Protein AF-A0A016T3B8-F1 (afdb_monomer_lite)

Sequence (182 aa):
MMNGRAVRSVLIRNNRAENGSVEHVPRSIQFDESSEEYRCLCNCFHVKTGAYLIGAVHVLMILFFLIYSLLVYFQHDGRLQDARGVKENYVFASFLAEMIGLGFGSFAVFLLFIGLSRNQALLLIPHIVVQVVAAICFVLVLVSGMVAIATDSAVFYRLINAAPFMEHPSHSTVALDTGLNL

Structure (mmCIF, N/CA/C/O backbone):
data_AF-A0A016T3B8-F1
#
_entry.id   AF-A0A016T3B8-F1
#
loop_
_atom_site.group_PDB
_atom_site.id
_atom_site.type_symbol
_atom_site.label_atom_id
_atom_site.label_alt_id
_atom_site.label_comp_id
_atom_site.label_asym_id
_atom_site.label_entity_id
_atom_site.label_seq_id
_atom_site.pdbx_PDB_ins_code
_atom_site.Cartn_x
_atom_site.Cartn_y
_atom_site.Cartn_z
_atom_site.occupancy
_atom_site.B_iso_or_equiv
_atom_site.auth_seq_id
_atom_site.auth_comp_id
_atom_site.auth_asym_id
_atom_site.auth_atom_id
_atom_site.pdbx_PDB_model_num
ATOM 1 N N . MET A 1 1 ? -24.832 26.324 29.816 1.00 30.56 1 MET A N 1
ATOM 2 C CA . MET A 1 1 ? -25.106 24.916 30.185 1.00 30.56 1 MET A CA 1
ATOM 3 C C . MET A 1 1 ? -25.452 24.153 28.912 1.00 30.56 1 MET A C 1
ATOM 5 O O . MET A 1 1 ? -26.547 24.324 28.398 1.00 30.56 1 MET A O 1
ATOM 9 N N . MET A 1 2 ? -24.504 23.406 28.338 1.00 32.59 2 MET A 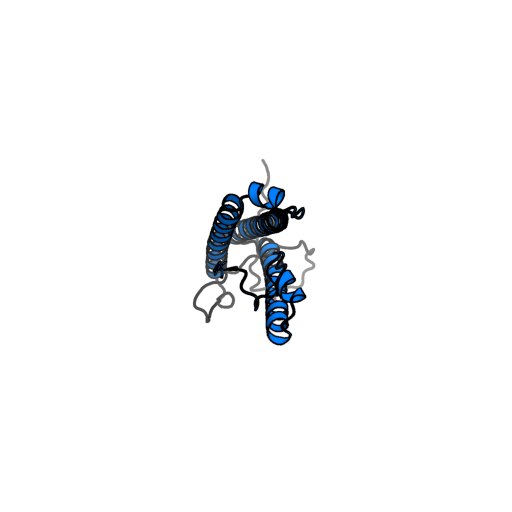N 1
ATOM 10 C CA . MET A 1 2 ? -24.762 22.571 27.155 1.00 32.59 2 MET A CA 1
ATOM 11 C C . MET A 1 2 ? -25.247 21.205 27.634 1.00 32.59 2 MET A C 1
ATOM 13 O O . MET A 1 2 ? -24.525 20.478 28.312 1.00 32.59 2 MET A O 1
ATOM 17 N N . ASN A 1 3 ? -26.508 20.910 27.335 1.00 39.44 3 ASN A N 1
ATOM 18 C CA . ASN A 1 3 ? -27.195 19.700 27.749 1.00 39.44 3 ASN A CA 1
ATOM 19 C C . ASN A 1 3 ? -26.699 18.536 26.875 1.00 39.44 3 ASN A C 1
ATOM 21 O O . ASN A 1 3 ? -27.157 18.343 25.748 1.00 39.44 3 ASN A O 1
ATOM 25 N N . GLY A 1 4 ? -25.693 17.811 27.366 1.00 42.41 4 GLY A N 1
ATOM 26 C CA . GLY A 1 4 ? -25.123 16.642 26.706 1.00 42.41 4 GLY A CA 1
ATOM 27 C C . GLY A 1 4 ? -26.127 15.494 26.678 1.00 42.41 4 GLY A C 1
ATOM 28 O O . GLY A 1 4 ? -26.189 14.692 27.606 1.00 42.41 4 GLY A O 1
ATOM 29 N N . ARG A 1 5 ? -26.906 15.390 25.597 1.00 42.31 5 ARG A N 1
ATOM 30 C CA . ARG A 1 5 ? -27.627 14.156 25.269 1.00 42.31 5 ARG A CA 1
ATOM 31 C C . ARG A 1 5 ? -26.594 13.083 24.933 1.00 42.31 5 ARG A C 1
ATOM 33 O O . ARG A 1 5 ? -26.121 12.989 23.805 1.00 42.31 5 ARG A O 1
ATOM 40 N N . ALA A 1 6 ? -26.236 12.287 25.936 1.00 43.00 6 ALA A N 1
ATOM 41 C CA . ALA A 1 6 ? -25.509 11.045 25.752 1.00 43.00 6 ALA A CA 1
ATOM 42 C C . ALA A 1 6 ? -26.367 10.112 24.886 1.00 43.00 6 ALA A C 1
ATOM 44 O O . ALA A 1 6 ? -27.370 9.559 25.341 1.00 43.00 6 ALA A O 1
ATOM 45 N N . VAL A 1 7 ? -25.999 9.974 23.615 1.00 47.59 7 VAL A N 1
ATOM 46 C CA . VAL A 1 7 ? -26.574 8.969 22.722 1.00 47.59 7 VAL A CA 1
ATOM 47 C C . VAL A 1 7 ? -26.136 7.610 23.267 1.00 47.59 7 VAL A C 1
ATOM 49 O O . VAL A 1 7 ? -24.987 7.210 23.099 1.00 47.59 7 VAL A O 1
ATOM 52 N N . ARG A 1 8 ? -27.030 6.927 23.993 1.00 42.75 8 ARG A N 1
ATOM 53 C CA . ARG A 1 8 ? -26.810 5.554 24.464 1.00 42.75 8 ARG A CA 1
ATOM 54 C C . ARG A 1 8 ? -26.657 4.643 23.247 1.00 42.75 8 ARG A C 1
ATOM 56 O O . ARG A 1 8 ? -27.622 4.409 22.520 1.00 42.75 8 ARG A O 1
ATOM 63 N N . SER A 1 9 ? -25.450 4.134 23.030 1.00 47.12 9 SER A N 1
ATOM 64 C CA . SER A 1 9 ? -25.221 2.997 22.150 1.00 47.12 9 SER A CA 1
ATOM 65 C C . SER A 1 9 ? -25.824 1.745 22.793 1.00 47.12 9 SER A C 1
ATOM 67 O O . SER A 1 9 ? -25.715 1.532 24.000 1.00 47.12 9 SER A O 1
ATOM 69 N N . VAL A 1 10 ? -26.523 0.940 21.996 1.00 47.25 10 VAL A N 1
ATOM 70 C CA . VAL A 1 10 ? -27.103 -0.336 22.427 1.00 47.25 10 VAL A CA 1
ATOM 71 C C . VAL A 1 10 ? -26.340 -1.426 21.690 1.00 47.25 10 VAL A C 1
ATOM 73 O O . VAL A 1 10 ? -26.317 -1.425 20.460 1.00 47.25 10 VAL A O 1
ATOM 76 N N . LEU A 1 11 ? -25.699 -2.326 22.439 1.00 48.03 11 LEU A N 1
ATOM 77 C CA . LEU A 1 11 ? -25.132 -3.563 21.903 1.00 48.03 11 LEU A CA 1
ATOM 78 C C . LEU A 1 11 ? -26.270 -4.347 21.237 1.00 48.03 11 LEU A C 1
ATOM 80 O O . LEU A 1 11 ? -27.302 -4.586 21.869 1.00 48.03 11 LEU A O 1
ATOM 84 N N . ILE A 1 12 ? -26.119 -4.715 19.961 1.00 53.78 12 ILE A N 1
ATOM 85 C CA . ILE A 1 12 ? -27.114 -5.503 19.218 1.00 53.78 12 ILE A CA 1
ATOM 86 C C . ILE A 1 12 ? -27.063 -6.941 19.744 1.00 53.78 12 ILE A C 1
ATOM 88 O O . ILE A 1 12 ? -26.531 -7.838 19.107 1.00 53.78 12 ILE A O 1
ATOM 92 N N . ARG A 1 13 ? -27.582 -7.159 20.951 1.00 46.72 13 ARG A N 1
ATOM 93 C CA . ARG A 1 13 ? -27.768 -8.495 21.522 1.00 46.72 13 ARG A CA 1
ATOM 94 C C . ARG A 1 13 ? -29.238 -8.814 21.768 1.00 46.72 13 ARG A C 1
ATOM 96 O O . ARG A 1 13 ? -29.565 -9.965 22.012 1.00 46.72 13 ARG A O 1
ATOM 103 N N . ASN A 1 14 ? -30.137 -7.825 21.674 1.00 42.19 14 ASN A N 1
ATOM 104 C CA . ASN A 1 14 ? -31.540 -8.042 22.017 1.00 42.19 14 ASN A CA 1
ATOM 105 C C . ASN A 1 14 ? -32.509 -7.075 21.313 1.00 42.19 14 ASN A C 1
ATOM 107 O O . ASN A 1 14 ? -33.122 -6.234 21.957 1.00 42.19 14 ASN A O 1
ATOM 111 N N . ASN A 1 15 ? -32.651 -7.167 19.987 1.00 46.19 15 ASN A N 1
ATOM 112 C CA . ASN A 1 15 ? -33.757 -6.491 19.287 1.00 46.19 15 ASN A CA 1
ATOM 113 C C . ASN A 1 15 ? -34.675 -7.489 18.573 1.00 46.19 15 ASN A C 1
ATOM 115 O O . ASN A 1 15 ? -35.150 -7.251 17.463 1.00 46.19 15 ASN A O 1
ATOM 119 N N . ARG A 1 16 ? -34.900 -8.643 19.211 1.00 42.56 16 ARG A N 1
ATOM 120 C CA . ARG A 1 16 ? -35.956 -9.569 18.815 1.00 42.56 16 ARG A CA 1
ATOM 121 C C . ARG A 1 16 ? -37.137 -9.319 19.748 1.00 42.56 16 ARG A C 1
ATOM 123 O O . ARG A 1 16 ? -37.098 -9.734 20.896 1.00 42.56 16 ARG A O 1
ATOM 130 N N . ALA A 1 17 ? -38.149 -8.653 19.196 1.00 45.34 17 ALA A N 1
ATOM 131 C CA . ALA A 1 17 ? -39.416 -8.260 19.811 1.00 45.34 17 ALA A CA 1
ATOM 132 C C . ALA A 1 17 ? -39.378 -6.983 20.664 1.00 45.34 17 ALA A C 1
ATOM 134 O O . ALA A 1 17 ? -39.279 -7.044 21.878 1.00 45.34 17 ALA A O 1
ATOM 135 N N . GLU A 1 18 ? -39.594 -5.831 20.026 1.00 40.12 18 GLU A N 1
ATOM 136 C CA . GLU A 1 18 ? -40.647 -4.928 20.498 1.00 40.12 18 GLU A CA 1
ATOM 137 C C . GLU A 1 18 ? -41.123 -4.021 19.356 1.00 40.12 18 GLU A C 1
ATOM 139 O O . GLU A 1 18 ? -40.350 -3.319 18.704 1.00 40.12 18 GLU A O 1
ATOM 144 N N . ASN A 1 19 ? -42.425 -4.112 19.082 1.00 49.16 19 ASN A N 1
ATOM 145 C CA . ASN A 1 19 ? -43.157 -3.254 18.163 1.00 49.16 19 ASN A CA 1
ATOM 146 C C . ASN A 1 19 ? -43.063 -1.800 18.636 1.00 49.16 19 ASN A C 1
ATOM 148 O O . ASN A 1 19 ? -43.624 -1.445 19.668 1.00 49.16 19 ASN A O 1
ATOM 152 N N . GLY A 1 20 ? -42.418 -0.944 17.855 1.00 42.59 20 GLY A N 1
ATOM 153 C CA . GLY A 1 20 ? -42.436 0.491 18.095 1.00 42.59 20 GLY A CA 1
ATOM 154 C C . GLY A 1 20 ? -41.695 1.215 16.990 1.00 42.59 20 GLY A C 1
ATOM 155 O O . GLY A 1 20 ? -40.505 0.998 16.787 1.00 42.59 20 GLY A O 1
ATOM 156 N N . SER A 1 21 ? -42.411 2.056 16.252 1.00 51.78 21 SER A N 1
ATOM 157 C CA . SER A 1 21 ? -41.874 2.957 15.237 1.00 51.78 21 SER A CA 1
ATOM 158 C C . SER A 1 21 ? -40.801 3.864 15.848 1.00 51.78 21 SER A C 1
ATOM 160 O O . SER A 1 21 ? -41.119 4.859 16.497 1.00 51.78 21 SER A O 1
ATOM 162 N N . VAL A 1 22 ? -39.528 3.522 15.659 1.00 49.12 22 VAL A N 1
ATOM 163 C CA . VAL A 1 22 ? -38.402 4.381 16.033 1.00 49.12 22 VAL A CA 1
ATOM 164 C C . VAL A 1 22 ? -37.761 4.869 14.745 1.00 49.12 22 VAL A C 1
ATOM 166 O O . VAL A 1 22 ? -37.231 4.064 13.979 1.00 49.12 22 VAL A O 1
ATOM 169 N N . GLU A 1 23 ? -37.828 6.184 14.516 1.00 43.94 23 GLU A N 1
ATOM 170 C CA . GLU A 1 23 ? -37.073 6.885 13.477 1.00 43.94 23 GLU A CA 1
ATOM 171 C C . GLU A 1 23 ? -35.652 6.313 13.399 1.00 43.94 23 GLU A C 1
ATOM 173 O O . GLU A 1 23 ? -34.905 6.304 14.385 1.00 43.94 23 GLU A O 1
ATOM 178 N N . HIS A 1 24 ? -35.296 5.783 12.228 1.00 46.97 24 HIS A N 1
ATOM 179 C CA . HIS A 1 24 ? -33.974 5.243 11.935 1.00 46.97 24 HIS A CA 1
ATOM 180 C C . HIS A 1 24 ? -32.946 6.379 11.876 1.00 46.97 24 HIS A C 1
ATOM 182 O O . HIS A 1 24 ? -32.471 6.775 10.816 1.00 46.97 24 HIS A O 1
ATOM 188 N N . VAL A 1 25 ? -32.565 6.902 13.039 1.00 50.66 25 VAL A N 1
ATOM 189 C CA . VAL A 1 25 ? -31.284 7.587 13.184 1.00 50.66 25 VAL A CA 1
ATOM 190 C C . VAL A 1 25 ? -30.211 6.506 13.016 1.00 50.66 25 VAL A C 1
ATOM 192 O O . VAL A 1 25 ? -30.246 5.529 13.774 1.00 50.66 25 VAL A O 1
ATOM 195 N N . PRO A 1 26 ? -29.279 6.616 12.050 1.00 46.53 26 PRO A N 1
ATOM 196 C CA . PRO A 1 26 ? -28.217 5.631 11.883 1.00 46.53 26 PRO A CA 1
ATOM 197 C C . PRO A 1 26 ? -27.369 5.611 13.159 1.00 46.53 26 PRO A C 1
ATOM 199 O O . PRO A 1 26 ? -26.603 6.532 13.443 1.00 46.53 26 PRO A O 1
ATOM 202 N N . ARG A 1 27 ? -27.564 4.581 13.987 1.00 55.44 27 ARG A N 1
ATOM 203 C CA . ARG A 1 27 ? -26.814 4.398 15.232 1.00 55.44 27 ARG A CA 1
ATOM 204 C C . ARG A 1 27 ? -25.414 3.907 14.885 1.00 55.44 27 ARG A C 1
ATOM 206 O O . ARG A 1 27 ? -25.249 3.034 14.038 1.00 55.44 27 ARG A O 1
ATOM 213 N N . SER A 1 28 ? -24.402 4.460 15.550 1.00 55.59 28 SER A N 1
ATOM 214 C CA . SER A 1 28 ? -23.014 4.037 15.367 1.00 55.59 28 SER A CA 1
ATOM 215 C C . SER A 1 28 ? -22.855 2.561 15.743 1.00 55.59 28 SER A C 1
ATOM 217 O O . SER A 1 28 ? -23.080 2.198 16.899 1.00 55.59 28 SER A O 1
ATOM 219 N N . ILE A 1 29 ? -22.451 1.732 14.780 1.00 61.47 29 ILE A N 1
ATOM 220 C CA . ILE A 1 29 ? -22.086 0.329 15.004 1.00 61.47 29 ILE A CA 1
ATOM 221 C C . ILE A 1 29 ? -20.812 0.315 15.864 1.00 61.47 29 ILE A C 1
ATOM 223 O O . ILE A 1 29 ? -19.768 0.822 15.442 1.00 61.47 29 ILE A O 1
ATOM 227 N N . GLN A 1 30 ? -20.921 -0.212 17.083 1.00 63.91 30 GLN A N 1
ATOM 228 C CA . GLN A 1 30 ? -19.804 -0.404 18.013 1.00 63.91 30 GLN A CA 1
ATOM 229 C C . GLN A 1 30 ? -19.386 -1.874 18.025 1.00 63.91 30 GLN A C 1
ATOM 231 O O . GLN A 1 30 ? -20.227 -2.749 17.821 1.00 63.91 30 GLN A O 1
ATOM 236 N N . PHE A 1 31 ? -18.106 -2.152 18.285 1.00 61.00 31 PHE A N 1
ATOM 237 C CA . PHE A 1 31 ? -17.666 -3.530 18.503 1.00 61.00 31 PHE A CA 1
ATOM 238 C C . PHE A 1 31 ? -18.197 -4.036 19.846 1.00 61.00 31 PHE A C 1
ATOM 240 O O . PHE A 1 31 ? -18.034 -3.362 20.868 1.00 61.00 31 PHE A O 1
ATOM 247 N N . ASP A 1 32 ? -18.812 -5.219 19.840 1.00 65.25 32 ASP A N 1
ATOM 248 C CA . ASP A 1 32 ? -19.182 -5.938 21.058 1.00 65.25 32 ASP A CA 1
ATOM 249 C C . ASP A 1 32 ? -17.976 -6.736 21.565 1.00 65.25 32 ASP A C 1
ATOM 251 O O . ASP A 1 32 ? -17.745 -7.869 21.151 1.00 65.25 32 ASP A O 1
ATOM 255 N N . GLU A 1 33 ? -17.203 -6.130 22.468 1.00 61.12 33 GLU A N 1
ATOM 256 C CA . GLU A 1 33 ? -16.002 -6.744 23.054 1.00 61.12 33 GLU A CA 1
ATOM 257 C C . GLU A 1 33 ? -16.293 -7.978 23.927 1.00 61.12 33 GLU A C 1
ATOM 259 O O . GLU A 1 33 ? -15.378 -8.719 24.286 1.00 61.12 33 GLU A O 1
ATOM 264 N N . SER A 1 34 ? -17.563 -8.201 24.281 1.00 58.72 34 SER A N 1
ATOM 265 C CA . SER A 1 34 ? -18.003 -9.275 25.177 1.00 58.72 34 SER A CA 1
ATOM 266 C C . SER A 1 34 ? -18.525 -10.517 24.451 1.00 58.72 34 SER A C 1
ATOM 268 O O . SER A 1 34 ? -18.846 -11.518 25.097 1.00 58.72 34 SER A O 1
ATOM 270 N N . SER A 1 35 ? -18.659 -10.461 23.125 1.00 60.69 35 SER A N 1
ATOM 271 C CA . SER A 1 35 ? -19.197 -11.567 22.340 1.00 60.69 35 SER A CA 1
ATOM 272 C C . SER A 1 35 ? -18.079 -12.489 21.850 1.00 60.69 35 SER A C 1
ATOM 274 O O . SER A 1 35 ? -17.094 -12.057 21.250 1.00 60.69 35 SER A O 1
ATOM 276 N N . GLU A 1 36 ? -18.247 -13.791 22.095 1.00 59.12 36 GLU A N 1
ATOM 277 C CA . GLU A 1 36 ? -17.323 -14.820 21.607 1.00 59.12 36 GLU A CA 1
ATOM 278 C C . GLU A 1 36 ? -17.307 -14.924 20.074 1.00 59.12 36 GLU A C 1
ATOM 280 O O . GLU A 1 36 ? -16.343 -15.438 19.515 1.00 59.12 36 GLU A O 1
ATOM 285 N N . GLU A 1 37 ? -18.313 -14.372 19.386 1.00 63.03 37 GLU A N 1
ATOM 286 C CA . GLU A 1 37 ? -18.382 -14.338 17.920 1.00 63.03 37 GLU A CA 1
ATOM 287 C C . GLU A 1 37 ? -17.364 -13.361 17.290 1.00 63.03 37 GLU A C 1
ATOM 289 O O . GLU A 1 37 ? -17.071 -13.469 16.102 1.00 63.03 37 GLU A O 1
ATOM 294 N N . TYR A 1 38 ? -16.768 -12.438 18.064 1.00 62.22 38 TYR A N 1
ATOM 295 C CA . TYR A 1 38 ? -15.789 -11.443 17.581 1.00 62.22 38 TYR A CA 1
ATOM 296 C C . TYR A 1 38 ? -14.335 -11.823 17.887 1.00 62.22 38 TYR A C 1
ATOM 298 O O . TYR A 1 38 ? -13.508 -10.995 18.290 1.00 62.22 38 TYR A O 1
ATOM 306 N N . ARG A 1 39 ? -13.987 -13.092 17.681 1.00 63.97 39 ARG A N 1
ATOM 307 C CA . ARG A 1 39 ? -12.618 -13.592 17.854 1.00 63.97 39 ARG A CA 1
ATOM 308 C C . ARG A 1 39 ? -12.044 -14.084 16.522 1.00 63.97 39 ARG A C 1
ATOM 310 O O . ARG A 1 39 ? -12.681 -14.821 15.779 1.00 63.97 39 ARG A O 1
ATOM 317 N N . CYS A 1 40 ? -10.821 -13.661 16.216 1.00 61.38 40 CYS A N 1
ATOM 318 C CA . CYS A 1 40 ? -10.070 -14.030 15.013 1.00 61.38 40 CYS A CA 1
ATOM 319 C C . CYS A 1 40 ? -9.061 -15.152 15.308 1.00 61.38 40 CYS A C 1
ATOM 321 O O . CYS A 1 40 ? -8.747 -15.423 16.468 1.00 61.38 40 CYS A O 1
ATOM 323 N N . LEU A 1 41 ? -8.508 -15.759 14.244 1.00 57.09 41 LEU A N 1
ATOM 324 C CA . LEU A 1 41 ? -7.433 -16.766 14.305 1.00 57.09 41 LEU A CA 1
ATOM 325 C C . LEU A 1 41 ? -7.761 -17.928 15.261 1.00 57.09 41 LEU A C 1
ATOM 327 O O . LEU A 1 41 ? -7.107 -18.090 16.283 1.00 57.09 41 LEU A O 1
ATOM 331 N N . CYS A 1 42 ? -8.777 -18.735 14.943 1.00 61.19 42 CYS A N 1
ATOM 332 C CA . CYS A 1 42 ? -9.169 -19.901 15.755 1.00 61.19 42 CYS A CA 1
ATOM 333 C C . CYS A 1 42 ? -9.478 -19.563 17.227 1.00 61.19 42 CYS A C 1
ATOM 335 O O . CYS A 1 42 ? -9.105 -20.308 18.128 1.00 61.19 42 CYS A O 1
ATOM 337 N N . ASN A 1 43 ? -10.165 -18.444 17.476 1.00 61.91 43 ASN A N 1
ATOM 338 C CA . ASN A 1 43 ? -10.522 -17.976 18.818 1.00 61.91 43 ASN A CA 1
ATOM 339 C C . ASN A 1 43 ? -9.347 -17.444 19.670 1.00 61.91 43 ASN A C 1
ATOM 341 O O . ASN A 1 43 ? -9.553 -17.139 20.844 1.00 61.91 43 ASN A O 1
ATOM 345 N N . CYS A 1 44 ? -8.137 -17.309 19.108 1.00 59.53 44 CYS A N 1
ATOM 346 C CA . CYS A 1 44 ? -6.940 -16.921 19.861 1.00 59.53 44 CYS A CA 1
ATOM 347 C C . CYS A 1 44 ? -6.955 -15.459 20.333 1.00 59.53 44 CYS A C 1
ATOM 349 O O . CYS A 1 44 ? -6.456 -15.170 21.419 1.00 59.53 44 CYS A O 1
ATOM 351 N N . PHE A 1 45 ? -7.512 -14.527 19.547 1.00 63.03 45 PHE A N 1
ATOM 352 C CA . PHE A 1 45 ? -7.503 -13.099 19.892 1.00 63.03 45 PHE A CA 1
ATOM 353 C C . PHE A 1 45 ? -8.798 -12.394 19.486 1.00 63.03 45 PHE A C 1
ATOM 355 O O . PHE A 1 45 ? -9.378 -12.683 18.440 1.00 63.03 45 PHE A O 1
ATOM 362 N N . HIS A 1 46 ? -9.229 -11.415 20.286 1.00 74.94 46 HIS A N 1
ATOM 363 C CA . HIS A 1 46 ? -10.356 -10.549 19.938 1.00 74.94 46 HIS A CA 1
ATOM 364 C C . HIS A 1 46 ? -10.037 -9.726 18.677 1.00 74.94 46 HIS A C 1
ATOM 366 O O . HIS A 1 46 ? -8.903 -9.262 18.511 1.00 74.94 46 HIS A O 1
ATOM 372 N N . VAL A 1 47 ? -11.031 -9.506 17.807 1.00 76.19 47 VAL A N 1
ATOM 373 C CA . VAL A 1 47 ? -10.895 -8.768 16.530 1.00 76.19 47 VAL A CA 1
ATOM 374 C C . VAL A 1 47 ? -10.183 -7.426 16.724 1.00 76.19 47 VAL A C 1
ATOM 376 O O . VAL A 1 47 ? -9.329 -7.057 15.922 1.00 76.19 47 VAL A O 1
ATOM 379 N N . LYS A 1 48 ? -10.466 -6.727 17.830 1.00 79.25 48 LYS A N 1
ATOM 380 C CA . LYS A 1 48 ? -9.824 -5.451 18.181 1.00 79.25 48 LYS A CA 1
ATOM 381 C C . LYS A 1 48 ? -8.306 -5.581 18.352 1.00 79.25 48 LYS A C 1
ATOM 383 O O . LYS A 1 48 ? -7.557 -4.791 17.787 1.00 79.25 48 LYS A O 1
ATOM 388 N N . THR A 1 49 ? -7.849 -6.589 19.094 1.00 82.62 49 THR A N 1
ATOM 389 C CA . THR A 1 49 ? -6.418 -6.857 19.312 1.00 82.62 49 THR A CA 1
ATOM 390 C C . THR A 1 49 ? -5.732 -7.252 18.008 1.00 82.62 49 THR A C 1
ATOM 392 O O . THR A 1 49 ? -4.655 -6.747 17.703 1.00 82.62 49 THR A O 1
ATOM 395 N N . GLY A 1 50 ? -6.384 -8.098 17.203 1.00 83.62 50 GLY A N 1
ATOM 396 C CA . GLY A 1 50 ? -5.890 -8.461 15.874 1.00 83.62 50 GLY A CA 1
ATOM 397 C C . GLY A 1 50 ? -5.751 -7.246 14.953 1.00 83.62 50 GLY A C 1
ATOM 398 O O . GLY A 1 50 ? -4.731 -7.090 14.290 1.00 83.62 50 GLY A O 1
ATOM 399 N N . ALA A 1 51 ? -6.730 -6.340 14.965 1.00 86.62 51 ALA A N 1
ATOM 400 C CA . ALA A 1 51 ? -6.692 -5.115 14.175 1.00 86.62 51 ALA A CA 1
ATOM 401 C C . ALA A 1 51 ? -5.570 -4.157 14.616 1.00 86.62 51 ALA A C 1
ATOM 403 O O . ALA A 1 51 ? -4.911 -3.569 13.760 1.00 86.62 51 ALA A O 1
ATOM 404 N N . TYR A 1 52 ? -5.291 -4.044 15.923 1.00 89.56 52 TYR A N 1
ATOM 405 C CA . TYR A 1 52 ? -4.123 -3.300 16.413 1.00 89.56 52 TYR A CA 1
ATOM 406 C C . TYR A 1 52 ? -2.805 -3.912 15.933 1.00 89.56 52 TYR A C 1
ATOM 408 O O . TYR A 1 52 ? -1.913 -3.177 15.513 1.00 89.56 52 TYR A O 1
ATOM 416 N N . LEU A 1 53 ? -2.686 -5.242 15.962 1.00 90.50 53 LEU A N 1
ATOM 417 C CA . LEU A 1 53 ? -1.488 -5.942 15.500 1.00 90.50 53 LEU A CA 1
ATOM 418 C C . LEU A 1 53 ? -1.269 -5.743 13.995 1.00 90.50 53 LEU A C 1
ATOM 420 O O . LEU A 1 53 ? -0.164 -5.401 13.583 1.00 90.50 53 LEU A O 1
ATOM 424 N N . ILE A 1 54 ? -2.326 -5.879 13.187 1.00 90.06 54 ILE A N 1
ATOM 425 C CA . ILE A 1 54 ? -2.281 -5.600 11.744 1.00 90.06 54 ILE A CA 1
ATOM 426 C C . ILE A 1 54 ? -1.866 -4.147 11.494 1.00 90.06 54 ILE A C 1
ATOM 428 O O . ILE A 1 54 ? -0.971 -3.903 10.690 1.00 90.06 54 ILE A O 1
ATOM 432 N N . GLY A 1 55 ? -2.463 -3.190 12.211 1.00 92.12 55 GLY A N 1
ATOM 433 C CA . GLY A 1 55 ? -2.094 -1.779 12.113 1.00 92.12 55 GLY A CA 1
ATOM 434 C C . GLY A 1 55 ? -0.618 -1.538 12.440 1.00 92.12 55 GLY A C 1
ATOM 435 O O . GLY A 1 55 ? 0.066 -0.844 11.694 1.00 92.12 55 GLY A O 1
ATOM 436 N N . ALA A 1 56 ? -0.095 -2.153 13.505 1.00 94.19 56 ALA A N 1
ATOM 437 C CA . ALA A 1 56 ? 1.312 -2.032 13.888 1.00 94.19 56 ALA A CA 1
ATOM 438 C C . ALA A 1 56 ? 2.264 -2.607 12.826 1.00 94.19 56 ALA A C 1
ATOM 440 O O . ALA A 1 56 ? 3.250 -1.962 12.469 1.00 94.19 56 ALA A O 1
ATOM 441 N N . VAL A 1 57 ? 1.951 -3.783 12.274 1.00 93.88 57 VAL A N 1
ATOM 442 C CA . VAL A 1 57 ? 2.717 -4.374 11.165 1.00 93.88 57 VAL A CA 1
ATOM 443 C C . VAL A 1 57 ? 2.680 -3.464 9.937 1.00 93.88 57 VAL A C 1
ATOM 445 O O . VAL A 1 57 ? 3.713 -3.244 9.309 1.00 93.88 57 VAL A O 1
ATOM 448 N N . HIS A 1 58 ? 1.524 -2.879 9.622 1.00 93.38 58 HIS A N 1
ATOM 449 C CA . HIS A 1 58 ? 1.387 -1.973 8.486 1.00 93.38 58 HIS A CA 1
ATOM 450 C C . HIS A 1 58 ? 2.245 -0.708 8.662 1.00 93.38 58 HIS A C 1
ATOM 452 O O . HIS A 1 58 ? 2.921 -0.298 7.722 1.00 93.38 58 HIS A O 1
ATOM 458 N N . VAL A 1 59 ? 2.313 -0.136 9.871 1.00 95.81 59 VAL A N 1
ATOM 459 C CA . VAL A 1 59 ? 3.227 0.984 10.172 1.00 95.81 59 VAL A CA 1
ATOM 460 C C . VAL A 1 59 ? 4.687 0.599 9.917 1.00 95.81 59 VAL A C 1
ATOM 462 O O . VAL A 1 59 ? 5.418 1.367 9.292 1.00 95.81 59 VAL A O 1
ATOM 465 N N . LEU A 1 60 ? 5.114 -0.590 10.357 1.00 96.12 60 LEU A N 1
ATOM 466 C CA . LEU A 1 60 ? 6.478 -1.071 10.115 1.00 96.12 60 LEU A CA 1
ATOM 467 C C . LEU A 1 60 ? 6.765 -1.255 8.621 1.00 96.12 60 LEU A C 1
ATOM 469 O O . LEU A 1 60 ? 7.840 -0.877 8.160 1.00 96.12 60 LEU A O 1
ATOM 473 N N . MET A 1 61 ? 5.806 -1.787 7.860 1.00 92.38 61 MET A N 1
ATOM 474 C CA . MET A 1 61 ? 5.935 -1.916 6.408 1.00 92.38 61 MET A CA 1
ATOM 475 C C . MET A 1 61 ? 6.068 -0.551 5.732 1.00 92.38 61 MET A C 1
ATOM 477 O O . MET A 1 61 ? 6.989 -0.366 4.944 1.00 92.38 61 MET A O 1
ATOM 481 N N . ILE A 1 62 ? 5.206 0.415 6.067 1.00 94.06 62 ILE A N 1
ATOM 482 C CA . ILE A 1 62 ? 5.272 1.779 5.519 1.00 94.06 62 ILE A CA 1
ATOM 483 C C . ILE A 1 62 ? 6.650 2.393 5.782 1.00 94.06 62 ILE A C 1
ATOM 485 O O . ILE A 1 62 ? 7.248 2.963 4.874 1.00 94.06 62 ILE A O 1
ATOM 489 N N . LEU A 1 63 ? 7.177 2.246 7.002 1.00 95.94 63 LEU A N 1
ATOM 490 C CA . LEU A 1 63 ? 8.501 2.754 7.355 1.00 95.94 63 LEU A CA 1
ATOM 491 C C . LEU A 1 63 ? 9.609 2.076 6.540 1.00 95.94 63 LEU A C 1
ATOM 493 O O . LEU A 1 63 ? 10.504 2.755 6.043 1.00 95.94 63 LEU A O 1
ATOM 497 N N . PHE A 1 64 ? 9.547 0.751 6.395 1.00 94.44 64 PHE A N 1
ATOM 498 C CA . PHE A 1 64 ? 10.522 -0.007 5.618 1.00 94.44 64 PHE A CA 1
ATOM 499 C C . PHE A 1 64 ? 10.540 0.431 4.147 1.00 94.44 64 PHE A C 1
ATOM 501 O O . PHE A 1 64 ? 11.609 0.748 3.629 1.00 94.44 64 PHE A O 1
ATOM 508 N N . PHE A 1 65 ? 9.371 0.509 3.502 1.00 91.44 65 PHE A N 1
ATOM 509 C CA . PHE A 1 65 ? 9.248 0.961 2.113 1.00 91.44 65 PHE A CA 1
ATOM 510 C C . PHE A 1 65 ? 9.707 2.410 1.944 1.00 91.44 65 PHE A C 1
ATOM 512 O O . PHE A 1 65 ? 10.510 2.697 1.064 1.00 91.44 65 PHE A O 1
ATOM 519 N N . LEU A 1 66 ? 9.315 3.308 2.852 1.00 94.00 66 LEU A N 1
ATOM 520 C CA . LEU A 1 66 ? 9.765 4.698 2.822 1.00 94.00 66 LEU A CA 1
ATOM 521 C C . LEU A 1 66 ? 11.296 4.808 2.875 1.00 94.00 66 LEU A C 1
ATOM 523 O O . LEU A 1 66 ? 11.888 5.527 2.073 1.00 94.00 66 LEU A O 1
ATOM 527 N N . ILE A 1 67 ? 11.944 4.100 3.806 1.00 92.81 67 ILE A N 1
ATOM 528 C CA . ILE A 1 67 ? 13.408 4.114 3.933 1.00 92.81 67 ILE A CA 1
ATOM 529 C C . ILE A 1 67 ? 14.053 3.536 2.675 1.00 92.81 67 ILE A C 1
ATOM 531 O O . ILE A 1 67 ? 14.973 4.145 2.134 1.00 92.81 67 ILE A O 1
ATOM 535 N N . TYR A 1 68 ? 13.576 2.382 2.205 1.00 89.06 68 TYR A N 1
ATOM 536 C CA . TYR A 1 68 ? 14.112 1.728 1.016 1.00 89.06 68 TYR A CA 1
ATOM 537 C C . TYR A 1 68 ? 14.053 2.650 -0.205 1.00 89.06 68 TYR A C 1
ATOM 539 O O . TYR A 1 68 ? 15.059 2.856 -0.882 1.00 89.06 68 TYR A O 1
ATOM 547 N N . SER A 1 69 ? 12.910 3.281 -0.436 1.00 88.06 69 SER A N 1
ATOM 548 C CA . SER A 1 69 ? 12.704 4.123 -1.611 1.00 88.06 69 SER A CA 1
ATOM 549 C C . SER A 1 69 ? 13.440 5.449 -1.525 1.00 88.06 69 SER A C 1
ATOM 551 O O . SER A 1 69 ? 13.930 5.937 -2.541 1.00 88.06 69 SER A O 1
ATOM 553 N N . LEU A 1 70 ? 13.627 5.998 -0.320 1.00 88.81 70 LEU A N 1
ATOM 554 C CA . LEU A 1 70 ? 14.542 7.119 -0.105 1.00 88.81 70 LEU A CA 1
ATOM 555 C C . LEU A 1 70 ? 15.992 6.730 -0.409 1.00 88.81 70 LEU A C 1
ATOM 557 O O . LEU A 1 70 ? 16.687 7.489 -1.077 1.00 88.81 70 LEU A O 1
ATOM 561 N N . LEU A 1 71 ? 16.452 5.557 0.036 1.00 86.62 71 LEU A N 1
ATOM 562 C CA . LEU A 1 71 ? 17.805 5.080 -0.261 1.00 86.62 71 LEU A CA 1
ATOM 563 C C . LEU A 1 71 ? 18.018 4.904 -1.767 1.00 86.62 71 LEU A C 1
ATOM 565 O O . LEU A 1 71 ? 19.007 5.408 -2.293 1.00 86.62 71 LEU A O 1
ATOM 569 N N . VAL A 1 72 ? 17.078 4.255 -2.462 1.00 83.75 72 VAL A N 1
ATOM 570 C CA . VAL A 1 72 ? 17.129 4.078 -3.922 1.00 83.75 72 VAL A CA 1
ATOM 571 C C . VAL A 1 72 ? 17.137 5.430 -4.633 1.00 83.75 72 VAL A C 1
ATOM 573 O O . VAL A 1 72 ? 17.941 5.639 -5.539 1.00 83.75 72 VAL A O 1
ATOM 576 N N . TYR A 1 73 ? 16.290 6.368 -4.204 1.00 82.81 73 TYR A N 1
ATOM 577 C CA . TYR A 1 73 ? 16.230 7.704 -4.788 1.00 82.81 73 TYR A CA 1
ATOM 578 C C . TYR A 1 73 ? 17.520 8.506 -4.559 1.00 82.81 73 TYR A C 1
ATOM 580 O O . TYR A 1 73 ? 18.014 9.142 -5.484 1.00 82.81 73 TYR A O 1
ATOM 588 N N . PHE A 1 74 ? 18.112 8.455 -3.362 1.00 81.25 74 PHE A N 1
ATOM 589 C CA . PHE A 1 74 ? 19.366 9.161 -3.068 1.00 81.25 74 PHE A CA 1
ATOM 590 C C . PHE A 1 74 ? 20.593 8.531 -3.731 1.00 81.25 74 PHE A C 1
ATOM 592 O O . PHE A 1 74 ? 21.536 9.244 -4.064 1.00 81.25 74 PHE A O 1
ATOM 599 N N . GLN A 1 75 ? 20.600 7.210 -3.923 1.00 80.44 75 GLN A N 1
ATOM 600 C CA . GLN A 1 75 ? 21.648 6.513 -4.673 1.00 80.44 75 GLN A CA 1
ATOM 601 C C . GLN A 1 75 ? 21.520 6.715 -6.187 1.00 80.44 75 GLN A C 1
ATOM 603 O O . GLN A 1 75 ? 22.461 6.425 -6.929 1.00 80.44 75 GLN A O 1
ATOM 608 N N . HIS A 1 76 ? 20.373 7.203 -6.661 1.00 73.38 76 HIS A N 1
ATOM 609 C CA . HIS A 1 76 ? 20.155 7.472 -8.069 1.00 73.38 76 HIS A CA 1
ATOM 610 C C . HIS A 1 76 ? 20.943 8.715 -8.516 1.00 73.38 76 HIS A C 1
ATOM 612 O O . HIS A 1 76 ? 20.514 9.853 -8.329 1.00 73.38 76 HIS A O 1
ATOM 618 N N . ASP A 1 77 ? 22.110 8.501 -9.130 1.00 64.38 77 ASP A N 1
ATOM 619 C CA . ASP A 1 77 ? 22.922 9.576 -9.708 1.00 64.38 77 ASP A CA 1
ATOM 620 C C . ASP A 1 77 ? 22.337 10.055 -11.051 1.00 64.38 77 ASP A C 1
ATOM 622 O O . ASP A 1 77 ? 22.686 9.571 -12.133 1.00 64.38 77 ASP A O 1
ATOM 626 N N . GLY A 1 78 ? 21.422 11.026 -10.979 1.00 60.44 78 GLY A N 1
ATOM 627 C CA . GLY A 1 78 ? 20.765 11.617 -12.150 1.00 60.44 78 GLY A CA 1
ATOM 628 C C . GLY A 1 78 ? 21.726 12.303 -13.132 1.00 60.44 78 GLY A C 1
ATOM 629 O O . GLY A 1 78 ? 21.429 12.391 -14.322 1.00 60.44 78 GLY A O 1
ATOM 630 N N . ARG A 1 79 ? 22.924 12.719 -12.685 1.00 57.78 79 ARG A N 1
ATOM 631 C CA . ARG A 1 79 ? 23.908 13.393 -13.556 1.00 57.78 79 ARG A CA 1
ATOM 632 C C . ARG A 1 79 ? 24.519 12.449 -14.589 1.00 57.78 79 ARG A C 1
ATOM 634 O O . ARG A 1 79 ? 24.888 12.891 -15.676 1.00 57.78 79 ARG A O 1
ATOM 641 N N . LEU A 1 80 ? 24.623 11.159 -14.267 1.00 56.38 80 LEU A N 1
ATOM 642 C CA . LEU A 1 80 ? 25.172 10.148 -15.171 1.00 56.38 80 LEU A CA 1
ATOM 643 C C . LEU A 1 80 ? 24.166 9.740 -16.265 1.00 56.38 80 LEU A C 1
ATOM 645 O O . LEU A 1 80 ? 24.573 9.334 -17.352 1.00 56.38 80 LEU A O 1
ATOM 649 N N . GLN A 1 81 ? 22.860 9.859 -16.000 1.00 57.28 81 GLN A N 1
ATOM 650 C CA . GLN A 1 81 ? 21.796 9.555 -16.967 1.00 57.28 81 GLN A CA 1
ATOM 651 C C . GLN A 1 81 ? 21.564 10.684 -17.976 1.00 57.28 81 GLN A C 1
ATOM 653 O O . GLN A 1 81 ? 21.437 10.395 -19.168 1.00 57.28 81 GLN A O 1
ATOM 658 N N . ASP A 1 82 ? 21.622 11.947 -17.537 1.00 57.09 82 ASP A N 1
ATOM 659 C CA . ASP A 1 82 ? 21.591 13.108 -18.440 1.00 57.09 82 ASP A CA 1
ATOM 660 C C . ASP A 1 82 ? 22.747 13.052 -19.453 1.00 57.09 82 ASP A C 1
ATOM 662 O O . ASP A 1 82 ? 22.560 13.308 -20.643 1.00 57.09 82 ASP A O 1
ATOM 666 N N . ALA A 1 83 ? 23.934 12.615 -19.013 1.00 57.50 83 ALA A N 1
ATOM 667 C CA . ALA A 1 83 ? 25.090 12.402 -19.886 1.00 57.50 83 ALA A CA 1
ATOM 668 C C . ALA A 1 83 ? 24.912 11.232 -20.880 1.00 57.50 83 ALA A C 1
ATOM 670 O O . ALA A 1 83 ? 25.576 11.202 -21.914 1.00 57.50 83 ALA A O 1
ATOM 671 N N . ARG A 1 84 ? 24.016 10.277 -20.590 1.00 58.25 84 ARG A N 1
ATOM 672 C CA . ARG A 1 84 ? 23.671 9.133 -21.459 1.00 58.25 84 ARG A CA 1
ATOM 673 C C . ARG A 1 84 ? 22.456 9.398 -22.361 1.00 58.25 84 ARG A C 1
ATOM 675 O O . ARG A 1 84 ? 22.066 8.509 -23.112 1.00 58.25 84 ARG A O 1
ATOM 682 N N . GLY A 1 85 ? 21.862 10.595 -22.311 1.00 54.31 85 GLY A N 1
ATOM 683 C CA . GLY A 1 85 ? 20.737 10.987 -23.170 1.00 54.31 85 GLY A CA 1
ATOM 684 C C . GLY A 1 85 ? 19.399 10.317 -22.830 1.00 54.31 85 GLY A C 1
ATOM 685 O O . GLY A 1 85 ? 18.469 10.367 -23.637 1.00 54.31 85 GLY A O 1
ATOM 686 N N . VAL A 1 86 ? 19.276 9.695 -21.652 1.00 59.16 86 VAL A N 1
ATOM 687 C CA . VAL A 1 86 ? 18.022 9.082 -21.194 1.00 59.16 86 VAL A CA 1
ATOM 688 C C . VAL A 1 86 ? 17.133 10.185 -20.620 1.00 59.16 86 VAL A C 1
ATOM 690 O O . VAL A 1 86 ? 17.336 10.652 -19.508 1.00 59.16 86 VAL A O 1
ATOM 693 N N . LYS A 1 87 ? 16.149 10.630 -21.407 1.00 53.78 87 LYS A N 1
ATOM 694 C CA . LYS A 1 87 ? 15.256 11.757 -21.073 1.00 53.78 87 LYS A CA 1
ATOM 695 C C . LYS A 1 87 ? 14.136 11.395 -20.079 1.00 53.78 87 LYS A C 1
ATOM 697 O O . LYS A 1 87 ? 13.342 12.257 -19.705 1.00 53.78 87 LYS A O 1
ATOM 702 N N . GLU A 1 88 ? 14.016 10.125 -19.696 1.00 55.84 88 GLU A N 1
ATOM 703 C CA . GLU A 1 88 ? 12.894 9.617 -18.905 1.00 55.84 88 GLU A CA 1
ATOM 704 C C . GLU A 1 88 ? 13.271 9.465 -17.428 1.00 55.84 88 GLU A C 1
ATOM 706 O O . GLU A 1 88 ? 14.048 8.595 -17.054 1.00 55.84 88 GLU A O 1
ATOM 711 N N . ASN A 1 89 ? 12.663 10.279 -16.561 1.00 63.16 89 ASN A N 1
ATOM 712 C CA . ASN A 1 89 ? 12.819 10.191 -15.105 1.00 63.16 89 ASN A CA 1
ATOM 713 C C . ASN A 1 89 ? 11.926 9.084 -14.508 1.00 63.16 89 ASN A C 1
ATOM 715 O O . ASN A 1 89 ? 11.086 9.343 -13.642 1.00 63.16 89 ASN A O 1
ATOM 719 N N . TYR A 1 90 ? 12.077 7.844 -14.979 1.00 67.19 90 TYR A N 1
ATOM 720 C CA . TYR A 1 90 ? 11.282 6.693 -14.525 1.00 67.19 90 TYR A CA 1
ATOM 721 C C . TYR A 1 90 ? 11.437 6.431 -13.017 1.00 67.19 90 TYR A C 1
ATOM 723 O O . TYR A 1 90 ? 10.475 6.052 -12.346 1.00 67.19 90 TYR A O 1
ATOM 731 N N . VAL A 1 91 ? 12.620 6.714 -12.460 1.00 73.62 91 VAL A N 1
ATOM 732 C CA . VAL A 1 91 ? 12.889 6.603 -11.018 1.00 73.62 91 VAL A CA 1
ATOM 733 C C . VAL A 1 91 ? 12.103 7.641 -10.223 1.00 73.62 91 VAL A C 1
ATOM 735 O O . VAL A 1 91 ? 11.482 7.293 -9.224 1.00 73.62 91 VAL A O 1
ATOM 738 N N . PHE A 1 92 ? 12.056 8.894 -10.686 1.00 79.81 92 PHE A N 1
ATOM 739 C CA . PHE A 1 92 ? 11.274 9.940 -10.022 1.00 79.81 92 PHE A CA 1
ATOM 740 C C . PHE A 1 92 ? 9.771 9.660 -10.102 1.00 79.81 92 PHE A C 1
ATOM 742 O O . PHE A 1 92 ? 9.069 9.815 -9.108 1.00 79.81 92 PHE A O 1
ATOM 749 N N . ALA A 1 93 ? 9.271 9.223 -11.262 1.00 78.69 93 ALA A N 1
ATOM 750 C CA . ALA A 1 93 ? 7.857 8.896 -11.433 1.00 78.69 93 ALA A CA 1
ATOM 751 C C . ALA A 1 93 ? 7.426 7.730 -10.528 1.00 78.69 93 ALA A C 1
ATOM 753 O O . ALA A 1 93 ? 6.390 7.817 -9.867 1.00 78.69 93 ALA A O 1
ATOM 754 N N . SER A 1 94 ? 8.246 6.678 -10.450 1.00 81.75 94 SER A N 1
ATOM 755 C CA . SER A 1 94 ? 7.998 5.523 -9.577 1.00 81.75 94 SER A CA 1
ATOM 756 C C . SER A 1 94 ? 8.058 5.915 -8.100 1.00 81.75 94 SER A C 1
ATOM 758 O O . SER A 1 94 ? 7.150 5.587 -7.340 1.00 81.75 94 SER A O 1
ATOM 760 N N . PHE A 1 95 ? 9.068 6.701 -7.711 1.00 85.25 95 PHE A N 1
ATOM 761 C CA . PHE A 1 95 ? 9.194 7.244 -6.360 1.00 85.25 95 PHE A CA 1
ATOM 762 C C . PHE A 1 95 ? 7.986 8.110 -5.976 1.00 85.25 95 PHE A C 1
ATOM 764 O O . PHE A 1 95 ? 7.409 7.935 -4.907 1.00 85.25 95 PHE A O 1
ATOM 771 N N . LEU A 1 96 ? 7.550 9.016 -6.857 1.00 87.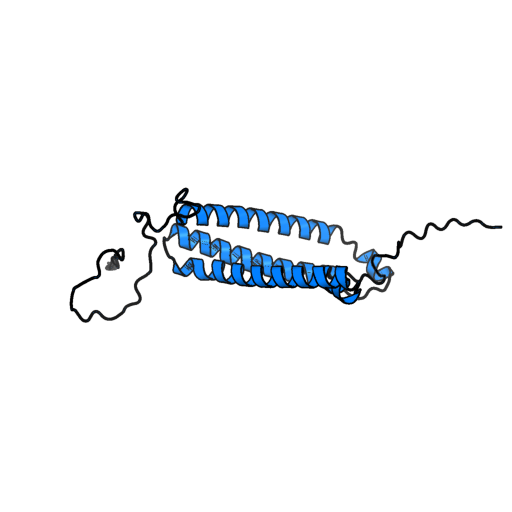75 96 LEU A N 1
ATOM 772 C CA . LEU A 1 96 ? 6.392 9.875 -6.615 1.00 87.75 96 LEU A CA 1
ATOM 773 C C . LEU A 1 96 ? 5.104 9.058 -6.446 1.00 87.75 96 LEU A C 1
ATOM 775 O O . LEU A 1 96 ? 4.333 9.318 -5.522 1.00 87.75 96 LEU A O 1
ATOM 779 N N . ALA A 1 97 ? 4.878 8.070 -7.316 1.00 87.44 97 ALA A N 1
ATOM 780 C CA . ALA A 1 97 ? 3.727 7.176 -7.218 1.00 87.44 97 ALA A CA 1
ATOM 781 C C . ALA A 1 97 ? 3.720 6.412 -5.885 1.00 87.44 97 ALA A C 1
ATOM 783 O O . ALA A 1 97 ? 2.678 6.313 -5.231 1.00 87.44 97 ALA A O 1
ATOM 784 N N . GLU A 1 98 ? 4.883 5.937 -5.440 1.00 89.69 98 GLU A N 1
ATOM 785 C CA . GLU A 1 98 ? 5.025 5.276 -4.149 1.00 89.69 98 GLU A CA 1
ATOM 786 C C . GLU A 1 98 ? 4.766 6.225 -2.975 1.00 89.69 98 GLU A C 1
ATOM 788 O O . GLU A 1 98 ? 4.020 5.866 -2.067 1.00 89.69 98 GLU A O 1
ATOM 793 N N . MET A 1 99 ? 5.294 7.454 -2.996 1.00 93.44 99 MET A N 1
ATOM 794 C CA . MET A 1 99 ? 5.045 8.437 -1.932 1.00 93.44 99 MET A CA 1
ATOM 795 C C . MET A 1 99 ? 3.552 8.749 -1.781 1.00 93.44 99 MET A C 1
ATOM 797 O O . MET A 1 99 ? 3.046 8.856 -0.662 1.00 93.44 99 MET A O 1
ATOM 801 N N . ILE A 1 100 ? 2.825 8.843 -2.898 1.00 93.25 100 ILE A N 1
ATOM 802 C CA . ILE A 1 100 ? 1.367 9.011 -2.894 1.00 93.25 100 ILE A CA 1
ATOM 803 C C . ILE A 1 100 ? 0.690 7.781 -2.269 1.00 93.25 100 ILE A C 1
ATOM 805 O O . ILE A 1 100 ? -0.168 7.928 -1.395 1.00 93.25 100 ILE A O 1
ATOM 809 N N . GLY A 1 101 ? 1.094 6.573 -2.675 1.00 91.75 101 GLY A N 1
ATOM 810 C CA . GLY A 1 101 ? 0.572 5.317 -2.132 1.00 91.75 101 GLY A CA 1
ATOM 811 C C . GLY A 1 101 ? 0.800 5.177 -0.623 1.00 91.75 101 GLY A C 1
ATOM 812 O O . GLY A 1 101 ? -0.145 4.907 0.122 1.00 91.75 101 GLY A O 1
ATOM 813 N N . LEU A 1 102 ? 2.022 5.439 -0.154 1.00 93.44 102 LEU A N 1
ATOM 814 C CA . LEU A 1 102 ? 2.380 5.437 1.267 1.00 93.44 102 LEU A CA 1
ATOM 815 C C . LEU A 1 102 ? 1.618 6.514 2.047 1.00 93.44 102 LEU A C 1
ATOM 817 O O . LEU A 1 102 ? 1.219 6.268 3.186 1.00 93.44 102 LEU A O 1
ATOM 821 N N . GLY A 1 103 ? 1.362 7.678 1.443 1.00 94.25 103 GLY A N 1
ATOM 822 C CA . GLY A 1 103 ? 0.536 8.733 2.030 1.00 94.25 103 GLY A CA 1
ATOM 823 C C . GLY A 1 103 ? -0.903 8.275 2.286 1.00 94.25 103 GLY A C 1
ATOM 824 O O . GLY A 1 103 ? -1.398 8.387 3.411 1.00 94.25 103 GLY A O 1
ATOM 825 N N . PHE A 1 104 ? -1.559 7.691 1.277 1.00 94.06 104 PHE A N 1
ATOM 826 C CA . PHE A 1 104 ? -2.902 7.121 1.436 1.00 94.06 104 PHE A CA 1
ATOM 827 C C . PHE A 1 104 ? -2.927 5.961 2.439 1.00 94.06 104 PHE A C 1
ATOM 829 O O . PHE A 1 104 ? -3.827 5.905 3.281 1.00 94.06 104 PHE A O 1
ATOM 836 N N . GLY A 1 105 ? -1.928 5.073 2.399 1.00 93.06 105 GLY A N 1
ATOM 837 C CA . GLY A 1 105 ? -1.778 3.980 3.363 1.00 93.06 105 GLY A CA 1
ATOM 838 C C . GLY A 1 105 ? -1.648 4.490 4.799 1.00 93.06 105 GLY A C 1
ATOM 839 O O . GLY A 1 105 ? -2.384 4.055 5.685 1.00 93.06 105 GLY A O 1
ATOM 840 N N . SER A 1 106 ? -0.796 5.493 5.019 1.00 95.00 106 SER A N 1
ATOM 841 C CA . SER A 1 106 ? -0.591 6.126 6.329 1.00 95.00 106 SER A CA 1
ATOM 842 C C . SER A 1 106 ? -1.873 6.762 6.861 1.00 95.00 106 SER A C 1
ATOM 844 O O . SER A 1 106 ? -2.224 6.576 8.026 1.00 95.00 106 SER A O 1
ATOM 846 N N . PHE A 1 107 ? -2.613 7.472 6.004 1.00 94.75 107 PHE A N 1
ATOM 847 C CA . PHE A 1 107 ? -3.899 8.059 6.373 1.00 94.75 107 PHE A CA 1
ATOM 848 C C . PHE A 1 107 ? -4.934 6.988 6.748 1.00 94.75 107 PHE A C 1
ATOM 850 O O . PHE A 1 107 ? -5.622 7.113 7.761 1.00 94.75 107 PHE A O 1
ATOM 857 N N . ALA A 1 108 ? -5.015 5.898 5.984 1.00 94.44 108 ALA A N 1
ATOM 858 C CA . ALA A 1 108 ? -5.938 4.805 6.264 1.00 94.44 108 ALA A CA 1
ATOM 859 C C . ALA A 1 108 ? -5.604 4.077 7.580 1.00 94.44 108 AL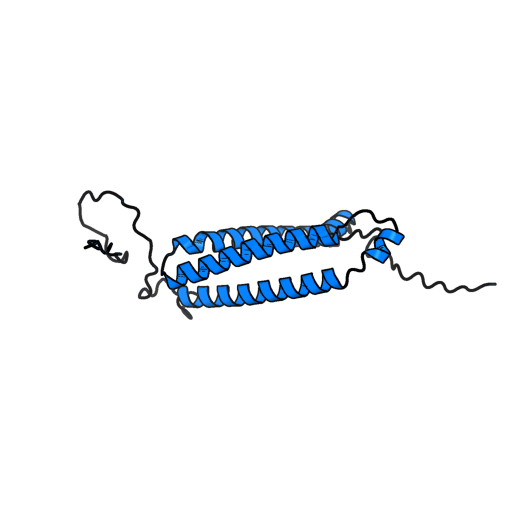A A C 1
ATOM 861 O O . ALA A 1 108 ? -6.504 3.762 8.361 1.00 94.44 108 ALA A O 1
ATOM 862 N N . VAL A 1 109 ? -4.317 3.861 7.868 1.00 95.06 109 VAL A N 1
ATOM 863 C CA . VAL A 1 109 ? -3.842 3.289 9.139 1.00 95.06 109 VAL A CA 1
ATOM 864 C C . VAL A 1 109 ? -4.106 4.236 10.314 1.00 95.06 109 VAL A C 1
ATOM 866 O O . VAL A 1 109 ? -4.518 3.799 11.389 1.00 95.06 109 VAL A O 1
ATOM 869 N N . PHE A 1 110 ? -3.947 5.544 10.121 1.00 94.62 110 PHE A N 1
ATOM 870 C CA . PHE A 1 110 ? -4.308 6.535 11.133 1.00 94.62 110 PHE A CA 1
ATOM 871 C C . PHE A 1 110 ? -5.804 6.473 11.482 1.00 94.62 110 PHE A C 1
ATOM 873 O O . PHE A 1 110 ? -6.166 6.412 12.661 1.00 94.62 110 PHE A O 1
ATOM 880 N N . LEU A 1 111 ? -6.678 6.405 10.471 1.00 93.44 111 LEU A N 1
ATOM 881 C CA . LEU A 1 111 ? -8.117 6.225 10.681 1.00 93.44 111 LEU A CA 1
ATOM 882 C C . LEU A 1 111 ? -8.446 4.892 11.362 1.00 93.44 111 LEU A C 1
ATOM 884 O O . LEU A 1 111 ? -9.308 4.874 12.240 1.00 93.44 111 LEU A O 1
ATOM 888 N N . LEU A 1 112 ? -7.730 3.809 11.034 1.00 92.62 112 LEU A N 1
ATOM 889 C CA . LEU A 1 112 ? -7.849 2.521 11.720 1.00 92.62 112 LEU A CA 1
ATOM 890 C C . LEU A 1 112 ? -7.587 2.679 13.225 1.00 92.62 112 LEU A C 1
ATOM 892 O O . LEU A 1 112 ? -8.424 2.276 14.030 1.00 92.62 112 LEU A O 1
ATOM 896 N N . PHE A 1 113 ? -6.482 3.311 13.628 1.00 93.50 113 PHE A N 1
ATOM 897 C CA . PHE A 1 113 ? -6.177 3.502 15.051 1.00 93.50 113 PHE A CA 1
ATOM 898 C C . PHE A 1 113 ? -7.209 4.378 15.771 1.00 93.50 113 PHE A C 1
ATOM 900 O O . PHE A 1 113 ? -7.581 4.068 16.909 1.00 93.50 113 PHE A O 1
ATOM 907 N N . ILE A 1 114 ? -7.717 5.436 15.127 1.00 92.19 114 ILE A N 1
ATOM 908 C CA . ILE A 1 114 ? -8.808 6.250 15.687 1.00 92.19 114 ILE A CA 1
ATOM 909 C C . ILE A 1 114 ? -10.082 5.415 15.819 1.00 92.19 114 ILE A C 1
ATOM 911 O O . ILE A 1 114 ? -10.715 5.444 16.874 1.00 92.19 114 ILE A O 1
ATOM 915 N N . GLY A 1 115 ? -10.444 4.656 14.784 1.00 86.56 115 GLY A N 1
ATOM 916 C CA . GLY A 1 115 ? -11.615 3.785 14.765 1.00 86.56 115 GLY A CA 1
ATOM 917 C C . GLY A 1 115 ? -11.585 2.751 15.881 1.00 86.56 115 GLY A C 1
ATOM 918 O O . GLY A 1 115 ? -12.561 2.611 16.615 1.00 86.56 115 GLY A O 1
ATOM 919 N N . LEU A 1 116 ? -10.437 2.104 16.082 1.00 88.31 116 LEU A N 1
ATOM 920 C CA . LEU A 1 116 ? -10.236 1.145 17.167 1.00 88.31 116 LEU A CA 1
ATOM 921 C C . LEU A 1 116 ? -10.295 1.815 18.547 1.00 88.31 116 LEU A C 1
ATOM 923 O O . LEU A 1 116 ? -10.948 1.301 19.455 1.00 88.31 116 LEU A O 1
ATOM 927 N N . SER A 1 117 ? -9.676 2.989 18.701 1.00 87.06 117 SER A N 1
ATOM 928 C CA . SER A 1 117 ? -9.638 3.712 19.982 1.00 87.06 117 SER A CA 1
ATOM 929 C C . SER A 1 117 ? -10.996 4.305 20.369 1.00 87.06 117 SER A C 1
ATOM 931 O O . SER A 1 117 ? -11.339 4.365 21.547 1.00 87.06 117 SER A O 1
ATOM 933 N N . ARG A 1 118 ? -11.792 4.734 19.383 1.00 83.75 118 ARG A N 1
ATOM 934 C CA . ARG A 1 118 ? -13.151 5.275 19.566 1.00 83.75 118 ARG A CA 1
ATOM 935 C C . ARG A 1 118 ? -14.246 4.208 19.474 1.00 83.75 118 ARG A C 1
ATOM 937 O O . ARG A 1 118 ? -15.421 4.549 19.585 1.00 83.75 118 ARG A O 1
ATOM 944 N N . ASN A 1 119 ? -13.874 2.944 19.274 1.00 78.69 119 ASN A N 1
ATOM 945 C CA . ASN A 1 119 ? -14.779 1.818 19.053 1.00 78.69 119 ASN A CA 1
ATOM 946 C C . ASN A 1 119 ? -15.811 2.062 17.930 1.00 78.69 119 ASN A C 1
ATOM 948 O O . ASN A 1 119 ? -16.971 1.669 18.040 1.00 78.69 119 ASN A O 1
ATOM 952 N N . GLN A 1 120 ? -15.402 2.755 16.863 1.00 78.81 120 GLN A N 1
ATOM 953 C CA . GLN A 1 120 ? -16.253 3.100 15.724 1.00 78.81 120 GLN A CA 1
ATOM 954 C C . GLN A 1 120 ? -15.884 2.264 14.499 1.00 78.81 120 GLN A C 1
ATOM 956 O O . GLN A 1 120 ? -14.874 2.521 13.844 1.00 78.81 120 GLN A O 1
ATOM 961 N N . ALA A 1 121 ? -16.748 1.305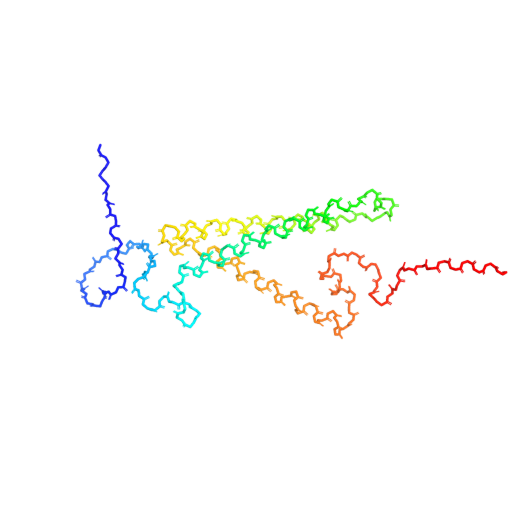 14.154 1.00 76.75 121 ALA A N 1
ATOM 962 C CA . ALA A 1 121 ? -16.526 0.378 13.043 1.00 76.75 121 ALA A CA 1
ATOM 963 C C . ALA A 1 121 ? -16.394 1.082 11.677 1.00 76.75 121 ALA A C 1
ATOM 965 O O . ALA A 1 121 ? -15.646 0.644 10.808 1.00 76.75 121 ALA A O 1
ATOM 966 N N . LEU A 1 122 ? -17.090 2.208 11.495 1.00 79.25 122 LEU A N 1
ATOM 967 C CA . LEU A 1 122 ? -17.150 2.927 10.219 1.00 79.25 122 LEU A CA 1
ATOM 968 C C . LEU A 1 122 ? -15.784 3.501 9.797 1.00 79.25 122 LEU A C 1
ATOM 970 O O . LEU A 1 122 ? -15.475 3.554 8.610 1.00 79.25 122 LEU A O 1
ATOM 974 N N . LEU A 1 123 ? -14.930 3.847 10.765 1.00 86.00 123 LEU A N 1
ATOM 975 C CA . LEU A 1 123 ? -13.574 4.348 10.516 1.00 86.00 123 LEU A CA 1
ATOM 976 C C . LEU A 1 123 ? -12.590 3.258 10.059 1.00 86.00 123 LEU A C 1
ATOM 978 O O . LEU A 1 123 ? -11.487 3.586 9.633 1.00 86.00 123 LEU A O 1
ATOM 982 N N . LEU A 1 124 ? -12.980 1.977 10.095 1.00 86.12 124 LEU A N 1
ATOM 983 C CA . LEU A 1 124 ? -12.176 0.882 9.545 1.00 86.12 124 LEU A CA 1
ATOM 984 C C . LEU A 1 124 ? -12.388 0.702 8.040 1.00 86.12 124 LEU A C 1
ATOM 986 O O . LEU A 1 124 ? -11.514 0.157 7.368 1.00 86.12 124 LEU A O 1
ATOM 990 N N . ILE A 1 125 ? -13.522 1.161 7.499 1.00 87.88 125 ILE A N 1
ATOM 991 C CA . ILE A 1 125 ? -13.873 0.983 6.082 1.00 87.88 125 ILE A CA 1
ATOM 992 C C . ILE A 1 125 ? -12.765 1.507 5.153 1.00 87.88 125 ILE A C 1
ATOM 994 O O . ILE A 1 125 ? -12.369 0.760 4.259 1.00 87.88 125 ILE A O 1
ATOM 998 N N . PRO A 1 126 ? -12.190 2.711 5.362 1.00 90.25 126 PRO A N 1
ATOM 999 C CA . PRO A 1 126 ? -11.112 3.210 4.508 1.00 90.25 126 PRO A CA 1
ATOM 1000 C C . PRO A 1 126 ? -9.888 2.287 4.478 1.00 90.25 126 PRO A C 1
ATOM 1002 O O . PRO A 1 126 ? -9.333 2.048 3.410 1.00 90.25 126 PRO A O 1
ATOM 1005 N N . HIS A 1 127 ? -9.502 1.714 5.623 1.00 91.94 127 HIS A N 1
ATOM 1006 C CA . HIS A 1 127 ? -8.394 0.758 5.693 1.00 91.94 127 HIS A CA 1
ATOM 1007 C C . HIS A 1 127 ? -8.699 -0.520 4.907 1.00 91.94 127 HIS A C 1
ATOM 1009 O O . HIS A 1 127 ? -7.853 -0.999 4.156 1.00 91.94 127 HIS A O 1
ATOM 1015 N N . ILE A 1 128 ? -9.919 -1.055 5.025 1.00 90.56 128 ILE A N 1
ATOM 1016 C CA . ILE A 1 128 ? -10.333 -2.241 4.265 1.00 90.56 128 ILE A CA 1
ATOM 1017 C C . ILE A 1 128 ? -10.336 -1.961 2.758 1.00 90.56 128 ILE A C 1
ATOM 1019 O O . ILE A 1 128 ? -9.826 -2.775 1.994 1.00 90.56 128 ILE A O 1
ATOM 1023 N N . VAL A 1 129 ? -10.853 -0.809 2.323 1.00 92.94 129 VAL A N 1
ATOM 1024 C CA . VAL A 1 129 ? -10.874 -0.426 0.902 1.00 92.94 129 VAL A CA 1
ATOM 1025 C C . VAL A 1 129 ? -9.457 -0.355 0.332 1.00 92.94 129 VAL A C 1
ATOM 1027 O O . VAL A 1 129 ? -9.191 -0.959 -0.706 1.00 92.94 129 VAL A O 1
ATOM 1030 N N . VAL A 1 130 ? -8.533 0.316 1.028 1.00 90.81 130 VAL A N 1
ATOM 1031 C CA . VAL A 1 130 ? -7.123 0.391 0.608 1.00 90.81 130 VAL A CA 1
ATOM 1032 C C . VAL A 1 130 ? -6.496 -1.003 0.538 1.00 90.81 130 VAL A C 1
ATOM 1034 O O . VAL A 1 130 ? -5.803 -1.307 -0.431 1.00 90.81 130 VAL A O 1
ATOM 1037 N N . GLN A 1 131 ? -6.794 -1.884 1.498 1.00 90.12 131 GLN A N 1
ATOM 1038 C CA . GLN A 1 131 ? -6.278 -3.253 1.499 1.00 90.12 131 GLN A CA 1
ATOM 1039 C C . GLN A 1 131 ? -6.786 -4.079 0.306 1.00 90.12 131 GLN A C 1
ATOM 1041 O O . GLN A 1 131 ? -6.014 -4.829 -0.290 1.00 90.12 131 GLN A O 1
ATOM 1046 N N . VAL A 1 132 ? -8.064 -3.939 -0.069 1.00 93.06 132 VAL A N 1
ATOM 1047 C CA . VAL A 1 132 ? -8.635 -4.637 -1.235 1.00 93.06 132 VAL A CA 1
ATOM 1048 C C . VAL A 1 132 ? -7.994 -4.142 -2.529 1.00 93.06 132 VAL A C 1
ATOM 1050 O O . VAL A 1 132 ? -7.604 -4.956 -3.364 1.00 93.06 132 VAL A O 1
ATOM 1053 N N . VAL A 1 133 ? -7.831 -2.826 -2.684 1.00 92.25 133 VAL A N 1
ATOM 1054 C CA . VAL A 1 133 ? -7.149 -2.252 -3.854 1.00 92.25 133 VAL A CA 1
ATOM 1055 C C . VAL A 1 133 ? -5.708 -2.761 -3.938 1.00 92.25 133 VAL A C 1
ATOM 1057 O O . VAL A 1 133 ? -5.289 -3.227 -4.995 1.00 92.25 133 VAL A O 1
ATOM 1060 N N . ALA A 1 134 ? -4.975 -2.762 -2.822 1.00 88.06 134 ALA A N 1
ATOM 1061 C CA . ALA A 1 134 ? -3.612 -3.283 -2.768 1.00 88.06 134 ALA A CA 1
ATOM 1062 C C . ALA A 1 134 ? -3.539 -4.774 -3.142 1.00 88.06 134 ALA A C 1
ATOM 1064 O O . ALA A 1 134 ? -2.653 -5.174 -3.895 1.00 88.06 134 ALA A O 1
ATOM 1065 N N . ALA A 1 135 ? -4.491 -5.591 -2.679 1.00 90.25 135 ALA A N 1
ATOM 1066 C CA . ALA A 1 135 ? -4.560 -7.010 -3.023 1.00 90.25 135 ALA A CA 1
ATOM 1067 C C . ALA A 1 135 ? -4.798 -7.232 -4.527 1.00 90.25 135 ALA A C 1
ATOM 1069 O O . ALA A 1 135 ? -4.150 -8.085 -5.130 1.00 90.25 135 ALA A O 1
ATOM 1070 N N . ILE A 1 136 ? -5.677 -6.440 -5.149 1.00 93.69 136 ILE A N 1
ATOM 1071 C CA . ILE A 1 136 ? -5.913 -6.486 -6.599 1.00 93.69 136 ILE A CA 1
ATOM 1072 C C . ILE A 1 136 ? -4.632 -6.119 -7.356 1.00 93.69 136 ILE A C 1
ATOM 1074 O O . ILE A 1 136 ? -4.214 -6.864 -8.241 1.00 93.69 136 ILE A O 1
ATOM 1078 N N . CYS A 1 137 ? -3.974 -5.017 -6.982 1.00 89.75 137 CYS A N 1
ATOM 1079 C CA . CYS A 1 137 ? -2.706 -4.607 -7.589 1.00 89.75 137 CYS A CA 1
ATOM 1080 C C . CYS A 1 137 ? -1.636 -5.699 -7.460 1.00 89.75 137 CYS A C 1
ATOM 1082 O O . CYS A 1 137 ? -0.950 -6.007 -8.432 1.00 89.75 137 CYS A O 1
ATOM 1084 N N . PHE A 1 138 ? -1.531 -6.333 -6.291 1.00 88.12 138 PHE A N 1
ATOM 1085 C CA . PHE A 1 138 ? -0.591 -7.426 -6.060 1.00 88.12 138 PHE A CA 1
ATOM 1086 C C . PHE A 1 138 ? -0.860 -8.628 -6.976 1.00 88.12 138 PHE A C 1
ATOM 1088 O O . PHE A 1 138 ? 0.066 -9.147 -7.597 1.00 88.12 138 PHE A O 1
ATOM 1095 N N . VAL A 1 139 ? -2.124 -9.035 -7.134 1.00 92.00 139 VAL A N 1
ATOM 1096 C CA . VAL A 1 139 ? -2.497 -10.120 -8.057 1.00 92.00 139 VAL A CA 1
ATOM 1097 C C . VAL A 1 139 ? -2.141 -9.764 -9.501 1.00 92.00 139 VAL A C 1
ATOM 1099 O O . VAL A 1 139 ? -1.599 -10.604 -10.216 1.00 92.00 139 VAL A O 1
ATOM 1102 N N . LEU A 1 140 ? -2.385 -8.525 -9.931 1.00 89.38 140 LEU A N 1
ATOM 1103 C CA . LEU A 1 140 ? -2.022 -8.074 -11.277 1.00 89.38 140 LEU A CA 1
ATOM 1104 C C . LEU A 1 140 ? -0.509 -8.121 -11.513 1.00 89.38 140 LEU A C 1
ATOM 1106 O O . LEU A 1 140 ? -0.075 -8.569 -12.576 1.00 89.38 140 LEU A O 1
ATOM 1110 N N . VAL A 1 141 ? 0.295 -7.717 -10.526 1.00 86.19 141 VAL A N 1
ATOM 1111 C CA . VAL A 1 141 ? 1.761 -7.823 -10.589 1.00 86.19 141 VAL A CA 1
ATOM 1112 C C . VAL A 1 141 ? 2.197 -9.285 -10.681 1.00 86.19 141 VAL A C 1
ATOM 1114 O O . VAL A 1 141 ? 3.026 -9.612 -11.527 1.00 86.19 141 VAL A O 1
ATOM 1117 N N . LEU A 1 142 ? 1.605 -10.184 -9.886 1.00 87.94 142 LEU A N 1
ATOM 1118 C CA . LEU A 1 142 ? 1.911 -11.618 -9.949 1.00 87.94 142 LEU A CA 1
ATOM 1119 C C . LEU A 1 142 ? 1.582 -12.222 -11.316 1.00 87.94 142 LEU A C 1
ATOM 1121 O O . LEU A 1 142 ? 2.412 -12.921 -11.892 1.00 87.94 142 LEU A O 1
ATOM 1125 N N . VAL A 1 143 ? 0.394 -11.935 -11.856 1.00 90.00 143 VAL A N 1
ATOM 1126 C CA . VAL A 1 143 ? -0.011 -12.406 -13.189 1.00 90.00 143 VAL A CA 1
ATOM 1127 C C . VAL A 1 143 ? 0.939 -11.868 -14.254 1.00 90.00 143 VAL A C 1
ATOM 1129 O O . VAL A 1 143 ? 1.414 -12.634 -15.090 1.00 90.00 143 VAL A O 1
ATOM 1132 N N . SER A 1 144 ? 1.282 -10.582 -14.184 1.00 84.19 144 SER A N 1
ATOM 1133 C CA . SER A 1 144 ? 2.241 -9.960 -15.102 1.00 84.19 144 SER A CA 1
ATOM 1134 C C . SER A 1 144 ? 3.614 -10.634 -15.022 1.00 84.19 144 SER A C 1
ATOM 1136 O O . SER A 1 144 ? 4.208 -10.922 -16.057 1.00 84.19 144 SER A O 1
ATOM 1138 N N . GLY A 1 145 ? 4.089 -10.951 -13.811 1.00 80.69 145 GLY A N 1
ATOM 1139 C CA . GLY A 1 145 ? 5.333 -11.689 -13.562 1.00 80.69 145 GLY A CA 1
ATOM 1140 C C . GLY A 1 145 ? 5.343 -13.087 -14.152 1.00 80.69 145 GLY A C 1
ATOM 1141 O O . GLY A 1 145 ? 6.295 -13.461 -14.836 1.00 80.69 145 GLY A O 1
ATOM 1142 N N . MET A 1 146 ? 4.264 -13.841 -13.954 1.00 86.06 146 MET A N 1
ATOM 1143 C CA . MET A 1 146 ? 4.130 -15.172 -14.544 1.00 86.06 146 MET A CA 1
ATOM 1144 C C . MET A 1 146 ? 4.145 -15.113 -16.072 1.00 86.06 146 MET A C 1
ATOM 1146 O O . MET A 1 146 ? 4.838 -15.909 -16.701 1.00 86.06 146 MET A O 1
ATOM 1150 N N . VAL A 1 147 ? 3.4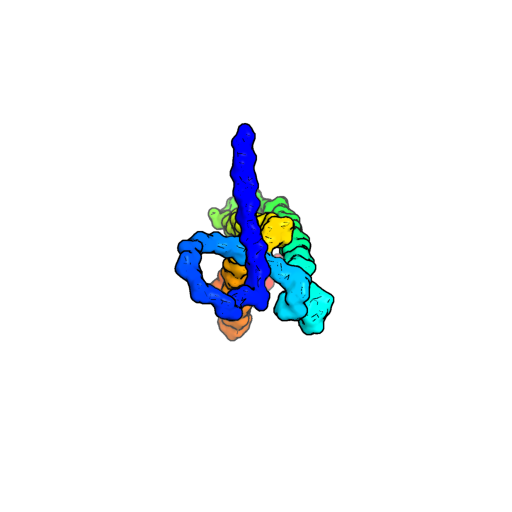28 -14.156 -16.674 1.00 86.12 147 VAL A N 1
ATOM 1151 C CA . VAL A 1 147 ? 3.420 -13.975 -18.132 1.00 86.12 147 VAL A CA 1
ATOM 1152 C C . VAL A 1 147 ? 4.803 -13.575 -18.640 1.00 86.12 147 VAL A C 1
ATOM 1154 O O . VAL A 1 147 ? 5.250 -14.150 -19.630 1.00 86.12 147 VAL A O 1
ATOM 1157 N N . ALA A 1 148 ? 5.503 -12.660 -17.960 1.00 81.38 148 ALA A N 1
ATOM 1158 C CA . ALA A 1 148 ? 6.861 -12.251 -18.326 1.00 81.38 148 ALA A CA 1
ATOM 1159 C C . ALA A 1 148 ? 7.798 -13.456 -18.441 1.00 81.38 148 ALA A C 1
ATOM 1161 O O . ALA A 1 148 ? 8.449 -13.625 -19.466 1.00 81.38 148 ALA A O 1
ATOM 1162 N N . ILE A 1 149 ? 7.793 -14.317 -17.420 1.00 81.25 149 ILE A N 1
ATOM 1163 C CA . ILE A 1 149 ? 8.659 -15.497 -17.343 1.00 81.25 149 ILE A CA 1
ATOM 1164 C C . ILE A 1 149 ? 8.240 -16.562 -18.362 1.00 81.25 149 ILE A C 1
ATOM 1166 O O . ILE A 1 149 ? 9.088 -17.157 -19.016 1.00 81.25 149 ILE A O 1
ATOM 1170 N N . ALA A 1 150 ? 6.938 -16.812 -18.515 1.00 84.25 150 ALA A N 1
ATOM 1171 C CA . ALA A 1 150 ? 6.442 -17.870 -19.393 1.00 84.25 150 ALA A CA 1
ATOM 1172 C C . ALA A 1 150 ? 6.575 -17.535 -20.888 1.00 84.25 150 ALA A C 1
ATOM 1174 O O . ALA A 1 150 ? 6.739 -18.436 -21.706 1.00 84.25 150 ALA A O 1
ATOM 1175 N N . THR A 1 151 ? 6.466 -16.254 -21.249 1.00 81.44 151 THR A N 1
ATOM 1176 C CA . THR A 1 151 ? 6.503 -15.787 -22.649 1.00 81.44 151 THR A CA 1
ATOM 1177 C C . THR A 1 151 ? 7.816 -15.118 -23.032 1.00 81.44 151 THR A C 1
ATOM 1179 O O . THR A 1 151 ? 7.959 -14.671 -24.168 1.00 81.44 151 THR A O 1
ATOM 1182 N N . ASP A 1 152 ? 8.748 -15.025 -22.084 1.00 71.81 152 ASP A N 1
ATOM 1183 C CA . ASP A 1 152 ? 10.019 -14.323 -22.220 1.00 71.81 152 ASP A CA 1
ATOM 1184 C C . ASP A 1 152 ? 9.868 -12.889 -22.771 1.00 71.81 152 ASP A C 1
ATOM 1186 O O . ASP A 1 152 ? 10.639 -12.392 -23.598 1.00 71.81 152 ASP A O 1
ATOM 1190 N N . SER A 1 153 ? 8.786 -12.223 -22.355 1.00 71.62 153 SER A N 1
ATOM 1191 C CA . SER A 1 153 ? 8.342 -10.972 -22.961 1.00 71.62 153 SER A CA 1
ATOM 1192 C C . SER A 1 153 ? 9.007 -9.765 -22.314 1.00 71.62 153 SER A C 1
ATOM 1194 O O . SER A 1 153 ? 8.692 -9.380 -21.184 1.00 71.62 153 SER A O 1
ATOM 1196 N N . ALA A 1 154 ? 9.859 -9.087 -23.086 1.00 65.06 154 ALA A N 1
ATOM 1197 C CA . ALA A 1 154 ? 10.511 -7.842 -22.681 1.00 65.06 154 ALA A CA 1
ATOM 1198 C C . ALA A 1 154 ? 9.513 -6.743 -22.258 1.00 65.06 154 ALA A C 1
ATOM 1200 O O . ALA A 1 154 ? 9.834 -5.907 -21.416 1.00 65.06 154 ALA A O 1
ATOM 1201 N N . VAL A 1 155 ? 8.285 -6.752 -22.794 1.00 69.06 155 VAL A N 1
ATOM 1202 C CA . VAL A 1 155 ? 7.235 -5.784 -22.434 1.00 69.06 155 VAL A CA 1
ATOM 1203 C C . VAL A 1 155 ? 6.761 -5.995 -20.996 1.00 69.06 155 VAL A C 1
ATOM 1205 O O . VAL A 1 155 ? 6.672 -5.032 -20.238 1.00 69.06 155 VAL A O 1
ATOM 1208 N N . PHE A 1 156 ? 6.511 -7.242 -20.589 1.00 68.62 156 PHE A N 1
ATOM 1209 C CA . PHE A 1 156 ? 6.087 -7.536 -19.218 1.00 68.62 156 PHE A CA 1
ATOM 1210 C C . PHE A 1 156 ? 7.236 -7.373 -18.216 1.00 68.62 156 PHE A C 1
ATOM 1212 O O . PHE A 1 156 ? 7.009 -6.876 -17.115 1.00 68.62 156 PHE A O 1
ATOM 1219 N N . TYR A 1 157 ? 8.479 -7.668 -18.611 1.00 67.56 157 TYR A N 1
ATOM 1220 C CA . TYR A 1 157 ? 9.654 -7.352 -17.789 1.00 67.56 157 TYR A CA 1
ATOM 1221 C C . TYR A 1 157 ? 9.828 -5.846 -17.549 1.00 67.56 157 TYR A C 1
ATOM 1223 O O . TYR A 1 157 ? 10.146 -5.439 -16.430 1.00 67.56 157 TYR A O 1
ATOM 1231 N N . ARG A 1 158 ? 9.580 -5.011 -18.567 1.00 65.88 158 ARG A N 1
ATOM 1232 C CA . ARG A 1 158 ? 9.567 -3.545 -18.423 1.00 65.88 158 ARG A CA 1
ATOM 1233 C C . ARG A 1 158 ? 8.404 -3.065 -17.552 1.00 65.88 158 ARG A C 1
ATOM 1235 O O . ARG A 1 158 ? 8.602 -2.189 -16.717 1.00 65.88 158 ARG A O 1
ATOM 1242 N N . LEU A 1 159 ? 7.221 -3.666 -17.702 1.00 69.75 159 LEU A N 1
ATOM 1243 C CA . LEU A 1 159 ? 6.028 -3.326 -16.919 1.00 69.75 159 LEU A CA 1
ATOM 1244 C C . LEU A 1 159 ? 6.223 -3.578 -15.415 1.00 69.75 159 LEU A C 1
ATOM 1246 O O . LEU A 1 159 ? 5.824 -2.749 -14.606 1.00 69.75 159 LEU A O 1
ATOM 1250 N N . ILE A 1 160 ? 6.842 -4.702 -15.041 1.00 70.19 160 ILE A N 1
ATOM 1251 C CA . ILE A 1 160 ? 7.045 -5.085 -13.633 1.00 70.19 160 ILE A CA 1
ATOM 1252 C C . ILE A 1 160 ? 8.106 -4.223 -12.956 1.00 70.19 160 ILE A C 1
ATOM 1254 O O . ILE A 1 160 ? 7.977 -3.898 -11.781 1.00 70.19 160 ILE A O 1
ATOM 1258 N N . ASN A 1 161 ? 9.164 -3.869 -13.683 1.00 61.66 161 ASN A N 1
ATOM 1259 C CA . ASN A 1 161 ? 10.324 -3.230 -13.075 1.00 61.66 161 ASN A CA 1
ATOM 1260 C C . ASN A 1 161 ? 10.335 -1.704 -13.193 1.00 61.66 161 ASN A C 1
ATOM 1262 O O . ASN A 1 161 ? 11.242 -1.086 -12.641 1.00 61.66 161 ASN A O 1
ATOM 1266 N N . ALA A 1 162 ? 9.408 -1.098 -13.949 1.00 55.78 162 ALA A N 1
ATOM 1267 C CA . ALA A 1 162 ? 9.386 0.336 -14.289 1.00 55.78 162 ALA A CA 1
ATOM 1268 C C . ALA A 1 162 ? 10.725 0.898 -14.832 1.00 55.78 162 ALA A C 1
ATOM 1270 O O . ALA A 1 162 ? 10.875 2.103 -15.015 1.00 55.78 162 ALA A O 1
ATOM 1271 N N . ALA A 1 163 ? 11.702 0.029 -15.097 1.00 46.00 163 ALA A N 1
ATOM 1272 C CA . ALA A 1 163 ? 13.040 0.351 -15.538 1.00 46.00 163 ALA A CA 1
ATOM 1273 C C . ALA A 1 163 ? 13.129 0.127 -17.051 1.00 46.00 163 ALA A C 1
ATOM 1275 O O . ALA A 1 163 ? 12.600 -0.874 -17.560 1.00 46.00 163 ALA A O 1
ATOM 1276 N N . PRO A 1 164 ? 13.828 1.007 -17.785 1.00 45.25 164 PRO A N 1
ATOM 1277 C CA . PRO A 1 164 ? 14.129 0.787 -19.181 1.00 45.25 164 PRO A CA 1
ATOM 1278 C C . PRO A 1 164 ? 15.204 -0.295 -19.249 1.00 45.25 164 PRO A C 1
ATOM 1280 O O . PRO A 1 164 ? 16.396 -0.022 -19.351 1.00 45.25 164 PRO A O 1
ATOM 1283 N N . PHE A 1 165 ? 14.789 -1.556 -19.191 1.00 46.97 165 PHE A N 1
ATOM 1284 C CA . PHE A 1 165 ? 15.594 -2.634 -19.739 1.00 46.97 165 PHE A CA 1
ATOM 1285 C C . PHE A 1 165 ? 15.637 -2.411 -21.248 1.00 46.97 165 PHE A C 1
ATOM 1287 O O . PHE A 1 165 ? 14.736 -2.830 -21.980 1.00 46.97 165 PHE A O 1
ATOM 1294 N N . MET A 1 166 ? 16.630 -1.647 -21.710 1.00 45.44 166 MET A N 1
ATOM 1295 C CA . MET A 1 166 ? 16.897 -1.488 -23.140 1.00 45.44 166 MET A CA 1
ATOM 1296 C C . MET A 1 166 ? 17.216 -2.850 -23.766 1.00 45.44 166 MET A C 1
ATOM 1298 O O . MET A 1 166 ? 16.798 -3.100 -24.892 1.00 45.44 166 MET A O 1
ATOM 1302 N N . GLU A 1 167 ? 17.790 -3.769 -22.985 1.00 51.41 167 GLU A N 1
ATOM 1303 C CA . GLU A 1 167 ? 18.062 -5.149 -23.374 1.00 51.41 167 GLU A CA 1
ATOM 1304 C C . GLU A 1 167 ? 17.352 -6.175 -22.488 1.00 51.41 167 GLU A C 1
ATOM 1306 O O . GLU A 1 167 ? 17.077 -5.963 -21.308 1.00 51.41 167 GLU A O 1
ATOM 1311 N N . HIS A 1 168 ? 17.027 -7.295 -23.121 1.00 49.59 168 HIS A N 1
ATOM 1312 C CA . HIS A 1 168 ? 16.343 -8.450 -22.558 1.00 49.59 168 HIS A CA 1
ATOM 1313 C C . HIS A 1 168 ? 17.199 -9.109 -21.445 1.00 49.59 168 HIS A C 1
ATOM 1315 O O . HIS A 1 168 ? 18.423 -9.124 -21.584 1.00 49.59 168 HIS A O 1
ATOM 1321 N N . PRO A 1 169 ? 16.619 -9.639 -20.342 1.00 52.66 169 PRO A N 1
ATOM 1322 C CA . PRO A 1 169 ? 17.365 -10.172 -19.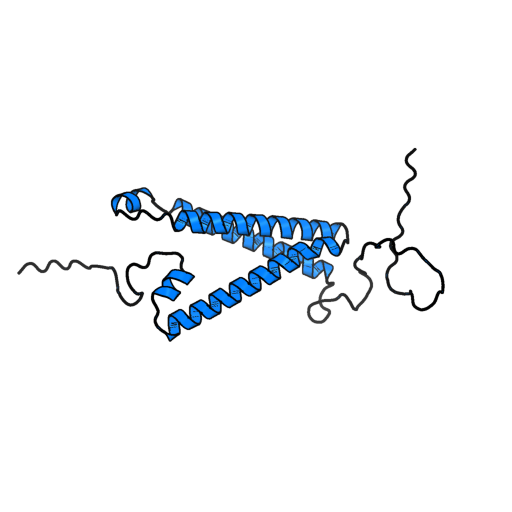186 1.00 52.66 169 PRO A CA 1
ATOM 1323 C C . PRO A 1 169 ? 18.362 -11.306 -19.493 1.00 52.66 169 PRO A C 1
ATOM 1325 O O . PRO A 1 169 ? 19.188 -11.629 -18.641 1.00 52.66 169 PRO A O 1
ATOM 1328 N N . SER A 1 170 ? 18.317 -11.901 -20.688 1.00 56.22 170 SER A N 1
ATOM 1329 C CA . SER A 1 170 ? 19.305 -12.876 -21.165 1.00 56.22 170 SER A CA 1
ATOM 1330 C C . SER A 1 170 ? 20.617 -12.254 -21.678 1.00 56.22 170 SER A C 1
ATOM 1332 O O . SER A 1 170 ? 21.596 -12.976 -21.874 1.00 56.22 170 SER A O 1
ATOM 1334 N N . HIS A 1 171 ? 20.681 -10.932 -21.867 1.00 48.34 171 HIS A N 1
ATOM 1335 C CA . HIS A 1 171 ? 21.868 -10.231 -22.359 1.00 48.34 171 HIS A CA 1
ATOM 1336 C C . HIS A 1 171 ? 22.656 -9.579 -21.211 1.00 48.34 171 HIS A C 1
ATOM 1338 O O . HIS A 1 171 ? 22.230 -8.606 -20.592 1.00 48.34 171 HIS A O 1
ATOM 1344 N N . SER A 1 172 ? 23.846 -10.122 -20.936 1.00 45.31 172 SER A N 1
ATOM 1345 C CA . SER A 1 172 ? 24.836 -9.530 -20.028 1.00 45.31 172 SER A CA 1
ATOM 1346 C C . SER A 1 172 ? 25.386 -8.228 -20.617 1.00 45.31 172 SER A C 1
ATOM 1348 O O . SER A 1 172 ? 26.035 -8.248 -21.661 1.00 45.31 172 SER A O 1
ATOM 1350 N N . THR A 1 173 ? 25.188 -7.103 -19.930 1.00 46.22 173 THR A N 1
ATOM 1351 C CA . THR A 1 173 ? 25.779 -5.797 -20.282 1.00 46.22 173 THR A CA 1
ATOM 1352 C C . THR A 1 173 ? 27.166 -5.572 -19.677 1.00 46.22 173 THR A C 1
ATOM 1354 O O . THR A 1 173 ? 27.703 -4.465 -19.730 1.00 46.22 173 THR A O 1
ATOM 1357 N N . VAL A 1 174 ? 27.813 -6.621 -19.159 1.00 43.06 174 VAL A N 1
ATOM 1358 C CA . VAL A 1 174 ? 29.256 -6.567 -18.908 1.00 43.06 174 VAL A CA 1
ATOM 1359 C C . VAL A 1 174 ? 29.956 -6.813 -20.240 1.00 43.06 174 VAL A C 1
ATOM 1361 O O . VAL A 1 174 ? 30.333 -7.938 -20.563 1.00 43.06 174 VAL A O 1
ATOM 1364 N N . ALA A 1 175 ? 30.119 -5.751 -21.028 1.00 41.06 175 ALA A N 1
ATOM 1365 C CA . ALA A 1 175 ? 31.152 -5.708 -22.050 1.00 41.06 175 ALA A CA 1
ATOM 1366 C C . ALA A 1 175 ? 32.504 -5.811 -21.329 1.00 41.06 175 ALA A C 1
ATOM 1368 O O . ALA A 1 175 ? 33.096 -4.813 -20.919 1.00 41.06 175 ALA A O 1
ATOM 1369 N N . LEU A 1 176 ? 32.961 -7.043 -21.102 1.00 39.75 176 LEU A N 1
ATOM 1370 C CA . LEU A 1 176 ? 34.352 -7.322 -20.802 1.00 39.75 176 LEU A CA 1
ATOM 1371 C C . LEU A 1 176 ? 35.105 -7.063 -22.112 1.00 39.75 176 LEU A C 1
ATOM 1373 O O . LEU A 1 176 ? 35.243 -7.961 -22.942 1.00 39.75 176 LEU A O 1
ATOM 1377 N N . ASP A 1 177 ? 35.509 -5.809 -22.324 1.00 43.41 177 ASP A N 1
ATOM 1378 C CA . ASP A 1 177 ? 36.449 -5.424 -23.374 1.00 43.41 177 ASP A CA 1
ATOM 1379 C C . ASP A 1 177 ? 37.783 -6.121 -23.081 1.00 43.41 177 ASP A C 1
ATOM 1381 O O . ASP A 1 177 ? 38.679 -5.607 -22.413 1.00 43.41 177 ASP A O 1
ATOM 1385 N N . THR A 1 178 ? 37.873 -7.378 -23.502 1.00 46.28 178 THR A N 1
ATOM 1386 C CA . THR A 1 178 ? 39.138 -8.085 -23.629 1.00 46.28 178 THR A CA 1
ATOM 1387 C C . THR A 1 178 ? 39.710 -7.647 -24.959 1.00 46.28 178 THR A C 1
ATOM 1389 O O . THR A 1 178 ? 39.606 -8.348 -25.961 1.00 46.28 178 THR A O 1
ATOM 1392 N N . GLY A 1 179 ? 40.279 -6.439 -24.952 1.00 39.84 179 GLY A N 1
ATOM 1393 C CA . GLY A 1 179 ? 41.114 -5.913 -26.019 1.00 39.84 179 GLY A CA 1
ATOM 1394 C C . GLY A 1 179 ? 42.304 -6.840 -26.244 1.00 39.84 179 GLY A C 1
ATOM 1395 O O . GLY A 1 179 ? 43.403 -6.612 -25.745 1.00 39.84 179 GLY A O 1
ATOM 1396 N N . LEU A 1 180 ? 42.070 -7.916 -26.986 1.00 42.00 180 LEU A N 1
ATOM 1397 C CA . LEU A 1 180 ? 43.092 -8.767 -27.559 1.00 42.00 180 LEU A CA 1
ATOM 1398 C C . LEU A 1 180 ? 43.435 -8.132 -28.906 1.00 42.00 180 LEU A C 1
ATOM 1400 O O . LEU A 1 180 ? 42.944 -8.535 -29.955 1.00 42.00 180 LEU A O 1
ATOM 1404 N N . ASN A 1 181 ? 44.225 -7.058 -28.830 1.00 39.06 181 ASN A N 1
ATOM 1405 C CA . ASN A 1 181 ? 44.911 -6.499 -29.985 1.00 39.06 181 ASN A CA 1
ATOM 1406 C C . ASN A 1 181 ? 45.875 -7.569 -30.505 1.00 39.06 181 ASN A C 1
ATOM 1408 O O . ASN A 1 181 ? 46.855 -7.900 -29.830 1.00 39.06 181 ASN A O 1
ATOM 1412 N N . LEU A 1 182 ? 45.567 -8.102 -31.682 1.00 37.75 182 LEU A N 1
ATOM 1413 C CA . LEU A 1 182 ? 46.472 -8.878 -32.520 1.00 37.75 182 LEU A CA 1
ATOM 1414 C C . LEU A 1 182 ? 46.643 -8.122 -33.838 1.00 37.75 182 LEU A C 1
ATOM 1416 O O . LEU A 1 182 ? 45.615 -7.623 -34.352 1.00 37.75 182 LEU A O 1
#

pLDDT: mean 70.79, std 19.19, range [30.56, 96.12]

Radius of gyration: 26.19 Å; chains: 1; bounding box: 90×45×63 Å

Secondary structure (DSSP, 8-state):
-----------TT--SS---------------TT-GGGEETTTTEEHHHHHHHHHHHHHHHHHHHHHHHHHHHHH--HHHHHTTT----HHHHHHHHHHHHHHHHHHHHHHHHHHHHTT-GGGGHHHHHHHHHHHHHHHHHHHHHHHHHHHT-HHHHHHHH-S--SS-TTS-----------

Foldseek 3Di:
DDDDPPPDDDDPPDPPDDDDDDPCPPGFDFDPQPDCVQAPDVSPGGVLVVLVVVLVVLVVVLVVVLVVLVVVVVPPPVVVVVVVVPPDPLSVVVSVVSVVLSVLSVVLSVLSVVCSVVRGPVSNVSVVVSVVVVVVVVVVLVVLVVCCVVVVDPVSVCVNPSDPPVDRPVDDPPPPPPPPPD

InterPro domains:
  IPR051115 Lysosomal-associated transmembrane transporter [PTHR12479] (2-173)

Organism: NCBI:txid53326